Protein AF-A0A1J5RSP3-F1 (afdb_monomer_lite)

Radius of gyration: 17.33 Å; chains: 1; bounding box: 49×21×43 Å

InterPro domains:
  IPR020846 Major facilitator superfamily domain [PS50850] (1-94)
  IPR036259 MFS transporter superfamily [G3DSA:1.20.1250.20] (1-90)
  IPR036259 MFS transporter superfamily [SSF103473] (2-80)

Secondary structure (DSSP, 8-state):
-HHHHHHHHHHHHHHHHHHHHHS-GGGHHHHHHHHHHHHHHHHHHHHHHHHHHHHHHHHHHHHHHHHHHHHHHHHHHHHHHHHHHHHHHHHH--

Structure (mmCIF, N/CA/C/O backbone):
data_AF-A0A1J5RSP3-F1
#
_entry.id   AF-A0A1J5RSP3-F1
#
loop_
_atom_site.group_PDB
_atom_site.id
_atom_site.type_symbol
_atom_site.label_atom_id
_atom_site.label_alt_id
_atom_site.label_comp_id
_atom_site.label_asym_id
_atom_site.label_entity_id
_atom_site.label_seq_id
_atom_site.pdbx_PDB_ins_code
_atom_site.Cartn_x
_atom_site.Cartn_y
_atom_site.Cartn_z
_atom_site.occupancy
_atom_site.B_iso_or_equiv
_atom_site.auth_seq_id
_atom_site.auth_comp_id
_atom_site.auth_asym_id
_atom_site.auth_atom_id
_atom_site.pdbx_PDB_model_num
ATOM 1 N N . MET A 1 1 ? -1.609 11.645 -15.323 1.00 66.50 1 MET A N 1
ATOM 2 C CA . MET A 1 1 ? -1.029 12.106 -14.041 1.00 66.50 1 MET A CA 1
ATOM 3 C C . MET A 1 1 ? -2.085 12.458 -12.996 1.00 66.50 1 MET A C 1
ATOM 5 O O . MET A 1 1 ? -1.903 12.065 -11.855 1.00 66.50 1 MET A O 1
ATOM 9 N N . ILE A 1 2 ? -3.211 13.092 -13.358 1.00 86.31 2 ILE A N 1
ATOM 10 C CA . ILE A 1 2 ? -4.289 13.431 -12.403 1.00 86.31 2 ILE A CA 1
ATOM 11 C C . ILE A 1 2 ? -4.862 12.190 -11.693 1.00 86.31 2 ILE A C 1
ATOM 13 O O . ILE A 1 2 ? -4.837 12.129 -10.473 1.00 86.31 2 ILE A O 1
ATOM 17 N N . LEU A 1 3 ? -5.305 11.170 -12.439 1.00 85.75 3 LEU A N 1
ATOM 18 C CA . LEU A 1 3 ? -5.888 9.942 -11.867 1.00 85.75 3 LEU A CA 1
ATOM 19 C C . LEU A 1 3 ? -4.944 9.210 -10.902 1.00 85.75 3 LEU A C 1
ATOM 21 O O . LEU A 1 3 ? -5.371 8.765 -9.842 1.00 85.75 3 LEU A O 1
ATOM 25 N N . LEU A 1 4 ? -3.659 9.122 -11.253 1.00 84.75 4 LEU A N 1
ATOM 26 C CA . LEU A 1 4 ? -2.642 8.509 -10.399 1.00 84.75 4 LEU A CA 1
ATOM 27 C C . LEU A 1 4 ? -2.450 9.311 -9.104 1.00 84.75 4 LEU A C 1
ATOM 29 O O . LEU A 1 4 ? -2.404 8.726 -8.028 1.00 84.75 4 LEU A O 1
ATOM 33 N N . GLY A 1 5 ? -2.396 10.644 -9.202 1.00 87.56 5 GLY A N 1
ATOM 34 C CA . GLY A 1 5 ? -2.291 11.523 -8.036 1.00 87.56 5 GLY A CA 1
ATOM 35 C C . GLY A 1 5 ? -3.515 11.443 -7.124 1.00 87.56 5 GLY A C 1
ATOM 36 O O . GLY A 1 5 ? -3.373 11.379 -5.905 1.00 87.56 5 GLY A O 1
ATOM 37 N N . VAL A 1 6 ? -4.717 11.379 -7.700 1.00 90.62 6 VAL A N 1
ATOM 38 C CA . VAL A 1 6 ? -5.960 11.176 -6.944 1.00 90.62 6 VAL A CA 1
ATOM 39 C C . VAL A 1 6 ? -5.936 9.817 -6.239 1.00 90.62 6 VAL A C 1
ATOM 41 O O . VAL A 1 6 ? -6.146 9.757 -5.030 1.00 90.62 6 VAL A O 1
ATOM 44 N N . GLY A 1 7 ? -5.603 8.741 -6.958 1.00 87.38 7 GLY A N 1
ATOM 45 C CA . GLY A 1 7 ? -5.500 7.396 -6.389 1.00 87.38 7 GLY A CA 1
ATOM 46 C C . GLY A 1 7 ? -4.487 7.302 -5.245 1.00 87.38 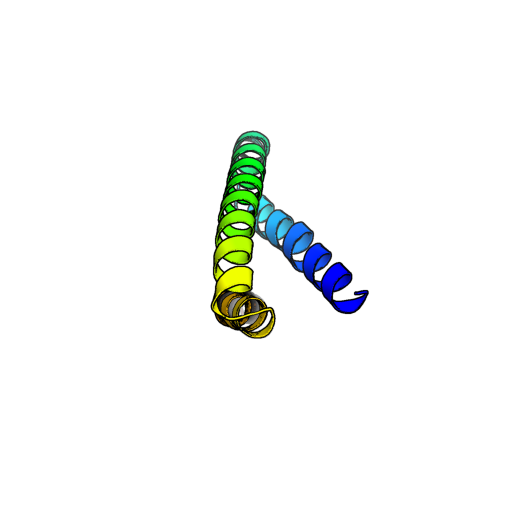7 GLY A C 1
ATOM 47 O O . GLY A 1 7 ? -4.789 6.712 -4.210 1.00 87.38 7 GLY A O 1
ATOM 48 N N . TRP A 1 8 ? -3.324 7.943 -5.390 1.00 88.75 8 TRP A N 1
ATOM 49 C CA . TRP A 1 8 ? -2.306 8.009 -4.339 1.00 88.75 8 TRP A CA 1
ATOM 50 C C . TRP A 1 8 ? -2.827 8.680 -3.062 1.00 88.75 8 TRP A C 1
ATOM 52 O O . TRP A 1 8 ? -2.670 8.130 -1.975 1.00 88.75 8 TRP A O 1
ATOM 62 N N . ASN A 1 9 ? -3.499 9.831 -3.188 1.00 90.62 9 ASN A N 1
ATOM 63 C CA . ASN A 1 9 ? -4.063 10.540 -2.036 1.00 90.62 9 ASN A CA 1
ATOM 64 C C . ASN A 1 9 ? -5.122 9.703 -1.312 1.00 90.62 9 ASN A C 1
ATOM 66 O O . ASN A 1 9 ? -5.093 9.614 -0.087 1.00 90.62 9 ASN A O 1
ATOM 70 N N . PHE A 1 10 ? -6.023 9.051 -2.053 1.00 89.44 10 PHE A N 1
ATOM 71 C CA . PHE A 1 10 ? -7.028 8.171 -1.454 1.00 89.44 10 PHE A CA 1
ATOM 72 C C . PHE A 1 10 ? -6.400 6.985 -0.725 1.00 89.44 10 PHE A C 1
ATOM 74 O O . PHE A 1 10 ? -6.817 6.671 0.389 1.00 89.44 10 PHE A O 1
ATOM 81 N N . LEU A 1 11 ? -5.393 6.343 -1.320 1.00 87.25 11 LEU A N 1
ATOM 82 C CA . LEU A 1 11 ? -4.718 5.211 -0.695 1.00 87.25 11 LEU A CA 1
ATOM 83 C C . LEU A 1 11 ? -3.971 5.635 0.576 1.00 87.25 11 LEU A C 1
ATOM 85 O O . LEU A 1 11 ? -4.063 4.954 1.594 1.00 87.25 11 LEU A O 1
ATOM 89 N N . PHE A 1 12 ? -3.281 6.774 0.533 1.00 87.44 12 PHE A N 1
ATOM 90 C CA . PHE A 1 12 ? -2.505 7.275 1.662 1.00 87.44 12 PHE A CA 1
ATOM 91 C C . PHE A 1 12 ? -3.397 7.790 2.799 1.00 87.44 12 PHE A C 1
ATOM 93 O O . PHE A 1 12 ? -3.332 7.286 3.920 1.00 87.44 12 PHE A O 1
ATOM 100 N N . ILE A 1 13 ? -4.286 8.747 2.518 1.00 88.75 13 ILE A N 1
ATOM 101 C CA . ILE A 1 13 ? -5.155 9.366 3.531 1.00 88.75 13 ILE A CA 1
ATOM 102 C C . ILE A 1 13 ? -6.204 8.362 4.019 1.00 88.75 13 ILE A C 1
ATOM 104 O O . ILE A 1 13 ? -6.432 8.227 5.219 1.00 88.75 13 ILE A O 1
ATOM 108 N N . GLY A 1 14 ? -6.826 7.607 3.109 1.00 86.94 14 GLY A N 1
ATOM 109 C CA . GLY A 1 14 ? -7.800 6.578 3.473 1.00 86.94 14 GLY A CA 1
ATOM 110 C C . GLY A 1 14 ? -7.161 5.430 4.256 1.00 86.94 14 GLY A C 1
ATOM 111 O O . GLY A 1 14 ? -7.710 5.001 5.269 1.00 86.94 14 GLY A O 1
ATOM 112 N N . GLY A 1 15 ? -5.974 4.974 3.842 1.00 85.88 15 GLY A N 1
ATOM 113 C CA . GLY A 1 15 ? -5.229 3.916 4.526 1.00 85.88 15 GLY A CA 1
ATOM 114 C C . GLY A 1 15 ? -4.806 4.308 5.942 1.00 85.88 15 GLY A C 1
ATOM 115 O O . GLY A 1 15 ? -5.047 3.558 6.886 1.00 85.88 15 GLY A O 1
ATOM 116 N N . THR A 1 16 ? -4.238 5.503 6.114 1.00 85.38 16 THR A N 1
ATOM 117 C CA . THR A 1 16 ? -3.870 6.034 7.441 1.00 85.38 16 THR A CA 1
ATOM 118 C C . THR A 1 16 ? -5.089 6.288 8.325 1.00 85.38 16 THR A C 1
ATOM 120 O O . THR A 1 16 ? -5.047 6.010 9.524 1.00 85.38 16 THR A O 1
ATOM 123 N N . THR A 1 17 ? -6.212 6.723 7.752 1.00 86.44 17 THR A N 1
ATOM 124 C CA . THR A 1 17 ? -7.479 6.857 8.490 1.00 86.44 17 THR A CA 1
ATOM 125 C C . THR A 1 17 ? -7.958 5.500 9.015 1.00 86.44 17 THR A C 1
ATOM 127 O O . THR A 1 17 ? -8.190 5.350 10.212 1.00 86.44 17 THR A O 1
ATOM 130 N N . LEU A 1 18 ? -8.019 4.475 8.158 1.00 85.81 18 LEU A N 1
ATOM 131 C CA . LEU A 1 18 ? -8.394 3.116 8.572 1.00 85.81 18 LEU A CA 1
ATOM 132 C C . LEU A 1 18 ? -7.432 2.536 9.618 1.00 85.81 18 LEU A C 1
ATOM 134 O O . LEU A 1 18 ? -7.866 1.842 10.538 1.00 85.81 18 LEU A O 1
ATOM 138 N N . LEU A 1 19 ? -6.136 2.836 9.503 1.00 82.94 19 LEU A N 1
ATOM 139 C CA . LEU A 1 19 ? -5.134 2.423 10.477 1.00 82.94 19 LEU A CA 1
ATOM 140 C C . LEU A 1 19 ? -5.377 3.100 11.833 1.00 82.94 19 LEU A C 1
ATOM 142 O O . LEU A 1 19 ? -5.430 2.429 12.855 1.00 82.94 19 LEU A O 1
ATOM 146 N N . THR A 1 20 ? -5.577 4.416 11.861 1.00 81.06 20 THR A N 1
ATOM 147 C CA . THR A 1 20 ? -5.788 5.178 13.106 1.00 81.06 20 THR A CA 1
ATOM 148 C C . THR A 1 20 ? -7.126 4.889 13.796 1.00 81.06 20 THR A C 1
ATOM 150 O O . THR A 1 20 ? -7.208 5.051 15.015 1.00 81.06 20 THR A O 1
ATOM 153 N N . GLU A 1 21 ? -8.144 4.415 13.065 1.00 82.62 21 GLU A N 1
ATOM 154 C CA . GLU A 1 21 ? -9.391 3.868 13.630 1.00 82.62 21 GLU A CA 1
ATOM 155 C C . GLU A 1 21 ? -9.168 2.562 14.410 1.00 82.62 21 GLU A C 1
ATOM 157 O O . GLU A 1 21 ? -9.899 2.282 15.358 1.00 82.62 21 GLU A O 1
ATOM 162 N N . ALA A 1 22 ? -8.174 1.756 14.023 1.00 82.88 22 ALA A N 1
ATOM 163 C CA . ALA A 1 22 ? -7.912 0.453 14.633 1.00 82.88 22 ALA A CA 1
ATOM 164 C C . ALA A 1 22 ? -7.128 0.532 15.957 1.00 82.88 22 ALA A C 1
ATOM 166 O O . ALA A 1 22 ? -7.117 -0.438 16.714 1.00 82.88 22 ALA A O 1
ATOM 167 N N . TYR A 1 23 ? 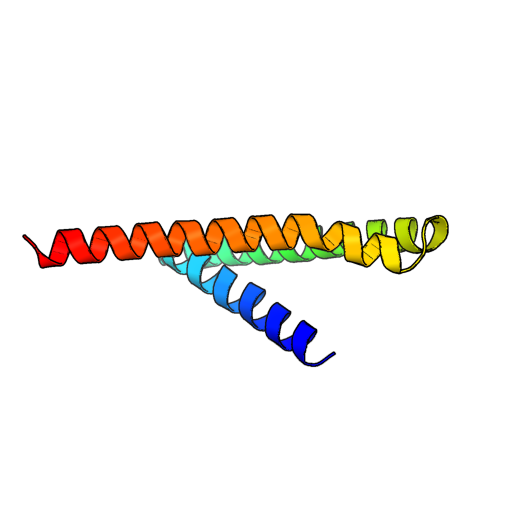-6.484 1.669 16.250 1.00 82.31 23 TYR A N 1
ATOM 168 C CA . TYR A 1 23 ? -5.621 1.849 17.424 1.00 82.31 23 TYR A CA 1
ATOM 169 C C . TYR A 1 23 ? -6.179 2.853 18.434 1.00 82.31 23 TYR A C 1
ATOM 171 O O . TYR A 1 23 ? -6.880 3.812 18.096 1.00 82.31 23 TYR A O 1
ATOM 179 N N . ARG A 1 24 ? -5.815 2.665 19.708 1.00 79.44 24 ARG A N 1
ATOM 180 C CA . ARG A 1 24 ? -6.206 3.578 20.788 1.00 79.44 24 ARG A CA 1
ATOM 181 C C . ARG A 1 24 ? -5.489 4.928 20.647 1.00 79.44 24 ARG A C 1
ATOM 183 O O . ARG A 1 24 ? -4.362 4.970 20.152 1.00 79.44 24 ARG A O 1
ATOM 190 N N . PRO A 1 25 ? -6.072 6.041 21.140 1.00 76.50 25 PRO A N 1
ATOM 191 C CA . PRO A 1 25 ? -5.456 7.369 21.051 1.00 76.50 25 PRO A CA 1
ATOM 192 C C . PRO A 1 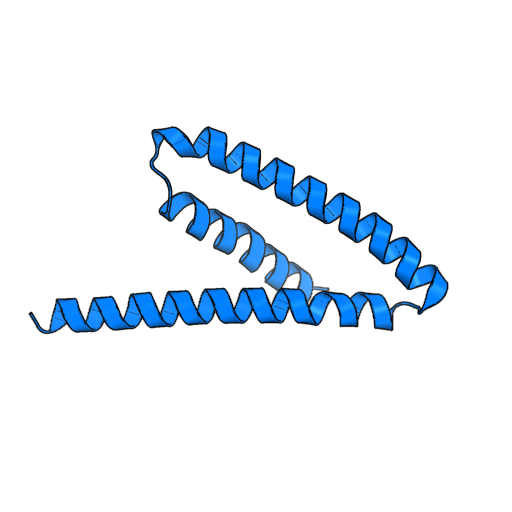25 ? -4.027 7.437 21.606 1.00 76.50 25 PRO A C 1
ATOM 194 O O . PRO A 1 25 ? -3.181 8.111 21.027 1.00 76.50 25 PRO A O 1
ATOM 197 N N . SER A 1 26 ? -3.745 6.686 22.675 1.00 79.25 26 SER A N 1
ATOM 198 C CA . SER A 1 26 ? -2.421 6.589 23.304 1.00 79.25 26 SER A CA 1
ATOM 199 C C . SER A 1 26 ? -1.352 5.933 22.423 1.00 79.25 26 SER A C 1
ATOM 201 O O . SER A 1 26 ? -0.166 6.119 22.666 1.00 79.25 26 SER A O 1
ATOM 203 N N . GLU A 1 27 ? -1.746 5.163 21.407 1.00 82.06 27 GLU A N 1
ATOM 204 C CA . GLU A 1 27 ? -0.837 4.403 20.539 1.00 82.06 27 GLU A CA 1
ATOM 205 C C . GLU A 1 27 ? -0.603 5.094 19.189 1.00 82.06 27 GLU A C 1
ATOM 207 O O . GLU A 1 27 ? 0.354 4.774 18.484 1.00 82.06 27 GLU A O 1
ATOM 212 N N . ARG A 1 28 ? -1.427 6.094 18.846 1.00 77.19 28 ARG A N 1
ATOM 213 C CA . ARG A 1 28 ? -1.426 6.763 17.534 1.00 77.19 28 ARG A CA 1
ATOM 214 C C . ARG A 1 28 ? -0.075 7.343 17.142 1.00 77.19 28 ARG A C 1
ATOM 216 O O . ARG A 1 28 ? 0.324 7.178 15.998 1.00 77.19 28 ARG A O 1
ATOM 223 N N . ALA A 1 29 ? 0.640 7.979 18.071 1.00 81.69 29 ALA A N 1
ATOM 224 C CA . ALA A 1 29 ? 1.952 8.563 17.780 1.00 81.69 29 ALA A CA 1
ATOM 225 C C . ALA A 1 29 ? 2.968 7.494 17.342 1.00 81.69 29 ALA A C 1
ATOM 227 O O . ALA A 1 29 ? 3.702 7.680 16.373 1.00 81.69 29 ALA A O 1
ATOM 228 N N . LYS A 1 30 ? 2.962 6.338 18.016 1.00 83.31 30 LYS A N 1
ATOM 229 C CA . LYS A 1 30 ? 3.838 5.211 17.685 1.00 83.31 30 LYS A CA 1
ATOM 230 C C . LYS A 1 30 ? 3.415 4.544 16.375 1.00 83.31 30 LYS A C 1
ATOM 232 O O . LYS A 1 30 ? 4.270 4.229 15.553 1.00 83.31 30 LYS A O 1
ATOM 237 N N . THR A 1 31 ? 2.111 4.368 16.163 1.00 84.94 31 THR A N 1
ATOM 238 C CA . THR A 1 31 ? 1.559 3.802 14.925 1.00 84.94 31 THR A CA 1
ATOM 239 C C . THR A 1 31 ? 1.839 4.691 13.714 1.00 84.94 31 THR A C 1
ATOM 241 O O . THR A 1 31 ? 2.197 4.170 12.664 1.00 84.94 31 THR A O 1
ATOM 244 N N . GLN A 1 32 ? 1.743 6.016 13.853 1.00 80.81 32 GLN A N 1
ATOM 245 C CA . GLN A 1 32 ? 2.051 6.951 12.771 1.00 80.81 32 GLN A CA 1
ATOM 246 C C . GLN A 1 32 ? 3.537 6.907 12.406 1.00 80.81 32 GLN A C 1
ATOM 248 O O . GLN A 1 32 ? 3.870 6.757 11.237 1.00 80.81 32 GLN A O 1
ATOM 253 N N . ALA A 1 33 ? 4.431 6.925 13.400 1.00 86.62 33 ALA A N 1
ATOM 254 C CA . ALA A 1 33 ? 5.866 6.800 13.151 1.00 86.62 33 ALA A CA 1
ATOM 255 C C . ALA A 1 33 ? 6.222 5.469 12.460 1.00 86.62 33 ALA A C 1
ATOM 257 O O . ALA A 1 33 ? 7.038 5.441 11.540 1.00 86.62 33 ALA A O 1
ATOM 258 N N . ALA A 1 34 ? 5.584 4.366 12.869 1.00 88.19 34 ALA A N 1
ATOM 259 C CA . ALA A 1 34 ? 5.753 3.070 12.218 1.00 88.19 34 ALA A CA 1
ATOM 260 C C . ALA A 1 34 ? 5.214 3.073 10.778 1.00 88.19 34 ALA A C 1
ATOM 262 O O . ALA A 1 34 ? 5.864 2.535 9.883 1.00 88.19 34 ALA A O 1
ATOM 263 N N . HIS A 1 35 ? 4.054 3.692 10.546 1.00 88.62 35 HIS A N 1
ATOM 264 C CA . HIS A 1 35 ? 3.480 3.846 9.214 1.00 88.62 35 HIS A CA 1
ATOM 265 C C . HIS A 1 35 ? 4.418 4.623 8.289 1.00 88.62 35 HIS A C 1
ATOM 267 O O . HIS A 1 35 ? 4.740 4.135 7.207 1.00 88.62 35 HIS A O 1
ATOM 273 N N . ASP A 1 36 ? 4.898 5.784 8.731 1.00 89.69 36 ASP A N 1
ATOM 274 C CA . ASP A 1 36 ? 5.778 6.638 7.939 1.00 89.69 36 ASP A CA 1
ATOM 275 C C . ASP A 1 36 ? 7.092 5.911 7.618 1.00 89.69 36 ASP A C 1
ATOM 277 O O . ASP A 1 36 ? 7.527 5.888 6.466 1.00 89.69 36 ASP A O 1
ATOM 281 N N . PHE A 1 37 ? 7.689 5.230 8.603 1.00 91.88 37 PHE A N 1
ATOM 282 C CA . PHE A 1 37 ? 8.896 4.426 8.398 1.00 91.88 37 PHE A CA 1
ATOM 283 C C . PHE A 1 37 ? 8.689 3.314 7.360 1.00 91.88 37 PHE A C 1
ATOM 285 O O . PHE A 1 37 ? 9.496 3.163 6.441 1.00 91.88 37 PHE A O 1
ATOM 292 N N . LEU A 1 38 ? 7.597 2.551 7.474 1.00 91.00 38 LEU A N 1
ATOM 293 C CA . LEU A 1 38 ? 7.278 1.474 6.536 1.00 91.00 38 LEU A CA 1
ATOM 294 C C . LEU A 1 38 ? 6.970 2.008 5.137 1.00 91.00 38 LEU A C 1
ATOM 296 O O . LEU A 1 38 ? 7.425 1.423 4.157 1.00 91.00 38 LEU A O 1
ATOM 300 N N . MET A 1 39 ? 6.242 3.122 5.034 1.00 89.81 39 MET A N 1
ATOM 301 C CA . MET A 1 39 ? 5.948 3.770 3.759 1.00 89.81 39 MET A CA 1
ATOM 302 C C . MET A 1 39 ? 7.242 4.207 3.072 1.00 89.81 39 MET A C 1
ATOM 304 O O . MET A 1 39 ? 7.473 3.835 1.923 1.00 89.81 39 MET A O 1
ATOM 308 N N . PHE A 1 40 ? 8.101 4.967 3.756 1.00 91.00 40 PHE A N 1
ATOM 309 C CA . PHE A 1 40 ? 9.349 5.443 3.160 1.00 91.00 40 PHE A CA 1
ATOM 310 C C . PHE A 1 40 ? 10.302 4.293 2.828 1.00 91.00 40 PHE A C 1
ATOM 312 O O . PHE A 1 40 ? 10.917 4.300 1.760 1.00 91.00 40 PHE A O 1
ATOM 319 N N . GLY A 1 41 ? 10.374 3.268 3.681 1.00 93.69 41 GLY A N 1
ATOM 320 C CA . GLY A 1 41 ? 11.130 2.048 3.400 1.00 93.69 41 GLY A CA 1
ATOM 321 C C . GLY A 1 41 ? 10.624 1.324 2.149 1.00 93.69 41 GLY A C 1
ATOM 322 O O . GLY A 1 41 ? 11.411 0.993 1.263 1.00 93.69 41 GLY A O 1
ATOM 323 N N . ALA A 1 42 ? 9.308 1.140 2.028 1.00 91.38 42 ALA A N 1
ATOM 324 C CA . ALA A 1 42 ? 8.691 0.504 0.869 1.00 91.38 42 ALA A CA 1
ATOM 325 C C . ALA A 1 42 ? 8.890 1.320 -0.416 1.00 91.38 42 ALA A C 1
ATOM 327 O O . ALA A 1 42 ? 9.228 0.746 -1.448 1.00 91.38 42 ALA A O 1
ATOM 328 N N . VAL A 1 43 ? 8.740 2.649 -0.363 1.00 91.31 43 VAL A N 1
ATOM 329 C CA . VAL A 1 43 ? 8.990 3.541 -1.509 1.00 91.31 43 VAL A CA 1
ATOM 330 C C . VAL A 1 43 ? 10.456 3.483 -1.937 1.00 91.31 43 VAL A C 1
ATOM 332 O O . VAL A 1 43 ? 10.733 3.444 -3.135 1.00 91.31 43 VAL A O 1
ATOM 335 N N . SER A 1 44 ? 11.394 3.425 -0.989 1.00 92.81 44 SER A N 1
ATOM 336 C CA . SER A 1 44 ? 12.825 3.278 -1.277 1.00 92.81 44 SER A CA 1
ATOM 337 C C . SER A 1 44 ? 13.123 1.965 -2.011 1.00 92.81 44 SER A C 1
ATOM 339 O O . SER A 1 44 ? 13.700 1.977 -3.102 1.00 92.81 44 SER A O 1
ATOM 341 N N . LEU A 1 45 ? 12.638 0.837 -1.480 1.00 92.88 45 LEU A N 1
ATOM 342 C CA . LEU A 1 45 ? 12.790 -0.477 -2.113 1.00 92.88 45 LEU A CA 1
ATOM 343 C C . LEU A 1 45 ? 12.122 -0.525 -3.490 1.00 92.88 45 LEU A C 1
ATOM 345 O O . LEU A 1 45 ? 12.740 -0.967 -4.456 1.00 92.88 45 LEU A O 1
ATOM 349 N N . ALA A 1 46 ? 10.894 -0.018 -3.603 1.00 89.94 46 ALA A N 1
ATOM 350 C CA . ALA A 1 46 ? 10.165 0.039 -4.864 1.00 89.94 46 ALA A CA 1
ATOM 351 C C . ALA A 1 46 ? 10.892 0.900 -5.905 1.00 89.94 46 ALA A C 1
ATOM 353 O O . ALA A 1 46 ? 10.945 0.518 -7.070 1.00 89.94 46 ALA A O 1
ATOM 354 N N . SER A 1 47 ? 11.494 2.021 -5.495 1.00 91.00 47 SER A N 1
ATOM 355 C CA . SER A 1 47 ? 12.272 2.894 -6.384 1.00 91.00 47 SER A CA 1
ATOM 356 C C . SER A 1 47 ? 13.526 2.187 -6.902 1.00 91.00 47 SER A C 1
ATOM 358 O O . SER A 1 47 ? 13.814 2.240 -8.098 1.00 91.00 47 SER A O 1
ATOM 360 N N . PHE A 1 48 ? 14.234 1.460 -6.030 1.00 90.81 48 PHE A N 1
ATOM 361 C CA . PHE A 1 48 ? 15.389 0.655 -6.428 1.00 90.81 48 PHE A CA 1
ATOM 362 C C . PHE A 1 48 ? 14.988 -0.485 -7.382 1.00 90.81 48 PHE A C 1
ATOM 364 O O . PHE A 1 48 ? 15.584 -0.650 -8.448 1.00 90.81 48 PHE A O 1
ATOM 371 N N . SER A 1 49 ? 13.927 -1.231 -7.051 1.00 88.81 49 SER A N 1
ATOM 372 C CA . SER A 1 49 ? 13.396 -2.303 -7.903 1.00 88.81 49 SER A CA 1
ATOM 373 C C . SER A 1 49 ? 12.889 -1.787 -9.250 1.00 88.81 49 SER A C 1
ATOM 375 O O . SER A 1 49 ? 13.147 -2.421 -10.271 1.00 88.81 49 SER A O 1
ATOM 377 N N . ALA A 1 50 ? 12.214 -0.634 -9.283 1.00 87.75 50 ALA A N 1
ATOM 378 C CA . ALA A 1 50 ? 11.730 -0.013 -10.511 1.00 87.75 50 ALA A CA 1
ATOM 379 C C . ALA A 1 50 ? 12.884 0.399 -11.432 1.00 87.75 50 ALA A C 1
ATOM 381 O O . ALA A 1 50 ? 12.782 0.189 -12.637 1.00 87.75 50 ALA A O 1
ATOM 382 N N . GLY A 1 51 ? 13.994 0.907 -10.883 1.00 87.00 51 GLY A N 1
ATOM 383 C CA . GLY A 1 51 ? 15.208 1.189 -11.656 1.00 87.00 51 GLY A CA 1
ATOM 384 C C . GLY A 1 51 ? 15.779 -0.067 -12.322 1.00 87.00 51 GLY A C 1
ATOM 385 O O . GLY A 1 51 ? 16.058 -0.064 -13.522 1.00 87.00 51 GLY A O 1
ATOM 386 N N . GLY A 1 52 ? 15.869 -1.170 -11.571 1.00 86.62 52 GLY A N 1
ATOM 387 C CA . GLY A 1 52 ? 16.313 -2.463 -12.100 1.00 86.62 52 GLY A CA 1
ATOM 388 C C . GLY A 1 52 ? 15.385 -3.017 -13.187 1.00 86.62 52 GLY A C 1
ATOM 389 O O . GLY A 1 52 ? 15.853 -3.398 -14.263 1.00 86.62 52 GLY A O 1
ATOM 390 N N . LEU A 1 53 ? 14.070 -3.013 -12.938 1.00 87.69 53 LEU A N 1
ATOM 391 C CA . LEU A 1 53 ? 13.050 -3.481 -13.886 1.00 87.69 53 LEU A CA 1
ATOM 392 C C . LEU A 1 53 ? 12.998 -2.633 -15.155 1.00 87.69 53 LEU A C 1
ATOM 394 O O . LEU A 1 53 ? 12.834 -3.176 -16.246 1.00 87.69 53 LEU A O 1
ATOM 398 N N . LEU A 1 54 ? 13.139 -1.315 -15.019 1.00 89.12 54 LEU A N 1
ATOM 399 C CA . LEU A 1 54 ? 13.127 -0.391 -16.144 1.00 89.12 54 LEU A CA 1
ATOM 400 C C . LEU A 1 54 ? 14.307 -0.653 -17.080 1.00 89.12 54 LEU A C 1
ATOM 402 O O . LEU A 1 54 ? 14.116 -0.719 -18.292 1.00 89.12 54 LEU A O 1
ATOM 406 N N . ASN A 1 55 ? 15.503 -0.849 -16.521 1.00 87.25 55 ASN A N 1
ATOM 407 C CA . ASN A 1 55 ? 16.713 -1.097 -17.300 1.00 87.25 55 ASN A CA 1
ATOM 408 C C . ASN A 1 55 ? 16.665 -2.421 -18.084 1.00 87.25 55 ASN A C 1
ATOM 410 O O . ASN A 1 55 ? 17.287 -2.544 -19.132 1.00 87.25 55 ASN A O 1
ATOM 414 N N . THR A 1 56 ? 15.933 -3.417 -17.580 1.00 85.62 56 THR A N 1
ATOM 415 C CA . THR A 1 56 ? 15.941 -4.780 -18.135 1.00 85.62 56 THR A CA 1
ATOM 416 C C . THR A 1 56 ? 14.695 -5.122 -18.960 1.00 85.62 56 THR A C 1
ATOM 418 O O . THR A 1 56 ? 14.816 -5.768 -19.995 1.00 85.62 56 THR A O 1
ATOM 421 N N . TRP A 1 57 ? 13.504 -4.673 -18.550 1.00 85.06 57 TRP A N 1
ATOM 422 C CA . TRP A 1 57 ? 12.212 -5.037 -19.164 1.00 85.06 57 TRP A CA 1
ATOM 423 C C . TRP A 1 57 ? 11.376 -3.814 -19.584 1.00 85.06 57 TRP A C 1
ATOM 425 O O . TRP A 1 57 ? 10.237 -3.959 -20.039 1.00 85.06 57 TRP A O 1
ATOM 435 N N . GLY A 1 58 ? 11.919 -2.603 -19.433 1.00 89.12 58 GLY A N 1
ATOM 436 C CA . GLY A 1 58 ? 11.273 -1.356 -19.833 1.00 89.12 58 GLY A CA 1
ATOM 437 C C . GLY A 1 58 ? 10.105 -0.930 -18.936 1.00 89.12 58 GLY A C 1
ATOM 438 O O . GLY A 1 58 ? 9.763 -1.555 -17.938 1.00 89.12 58 GLY A O 1
ATOM 439 N N . TRP A 1 59 ? 9.440 0.163 -19.308 1.00 86.69 59 TRP A N 1
ATOM 440 C CA . TRP A 1 59 ? 8.383 0.786 -18.497 1.00 86.69 59 TRP A CA 1
ATOM 441 C C . TRP A 1 59 ? 7.136 -0.081 -18.279 1.00 86.69 59 TRP A C 1
ATOM 443 O O . TRP A 1 59 ? 6.415 0.096 -17.292 1.00 86.69 59 TRP A O 1
ATOM 453 N N . ARG A 1 60 ? 6.845 -1.012 -19.196 1.00 88.56 60 ARG A N 1
ATOM 454 C CA . ARG A 1 60 ? 5.650 -1.863 -19.104 1.00 88.56 60 ARG A CA 1
ATOM 455 C C . ARG A 1 60 ? 5.730 -2.816 -17.914 1.00 88.56 60 ARG A C 1
ATOM 457 O O . ARG A 1 60 ? 4.717 -3.014 -17.248 1.00 88.56 60 ARG A O 1
ATOM 464 N N . SER A 1 61 ? 6.909 -3.373 -17.638 1.00 86.50 61 SER A N 1
ATOM 465 C CA . SER A 1 61 ? 7.106 -4.297 -16.518 1.00 86.50 61 SER A CA 1
ATOM 466 C C . SER A 1 61 ? 6.815 -3.605 -15.190 1.00 86.50 61 SER A C 1
ATOM 468 O O . SER A 1 61 ? 6.004 -4.116 -14.430 1.00 86.50 61 SER A O 1
ATOM 470 N N . VAL A 1 62 ? 7.354 -2.395 -14.985 1.00 87.44 62 VAL A N 1
ATOM 471 C CA . VAL A 1 62 ? 7.167 -1.576 -13.776 1.00 87.44 62 VAL A CA 1
ATOM 472 C C . VAL A 1 62 ? 5.680 -1.395 -13.454 1.00 87.44 62 VAL A C 1
ATOM 474 O O . VAL A 1 62 ? 5.255 -1.625 -12.321 1.00 87.44 62 VAL A O 1
ATOM 477 N N . ASN A 1 63 ? 4.871 -1.058 -14.464 1.00 89.19 63 ASN A N 1
ATOM 478 C CA . ASN A 1 63 ? 3.426 -0.885 -14.302 1.00 89.19 63 ASN A CA 1
ATOM 479 C C . ASN A 1 63 ? 2.712 -2.209 -13.998 1.00 89.19 63 ASN A C 1
ATOM 481 O O . ASN A 1 63 ? 1.859 -2.258 -13.115 1.00 89.19 63 ASN A O 1
ATOM 485 N N . LEU A 1 64 ? 3.070 -3.289 -14.699 1.00 90.75 64 LEU A N 1
ATOM 486 C CA . LEU A 1 64 ? 2.475 -4.607 -14.474 1.00 90.75 64 LEU A CA 1
ATOM 487 C C . LEU A 1 64 ? 2.785 -5.143 -13.075 1.00 90.75 64 LEU A C 1
ATOM 489 O O . LEU A 1 64 ? 1.897 -5.712 -12.450 1.00 90.75 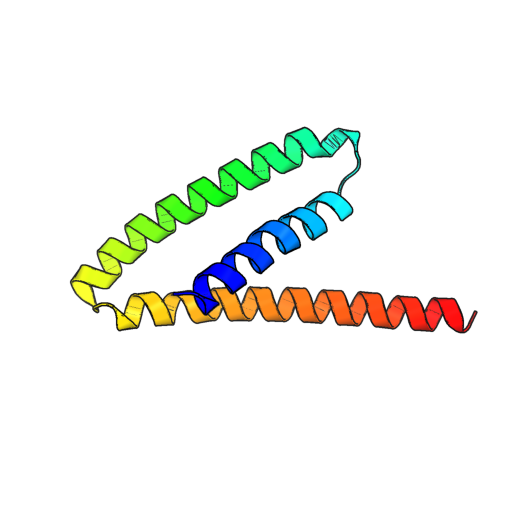64 LEU A O 1
ATOM 493 N N . THR A 1 65 ? 3.991 -4.915 -12.548 1.00 88.81 65 THR A N 1
ATOM 494 C CA . THR A 1 65 ? 4.337 -5.301 -11.173 1.00 88.81 65 THR A CA 1
ATOM 495 C C . THR A 1 65 ? 3.535 -4.555 -10.119 1.00 88.81 65 THR A C 1
ATOM 497 O O . THR A 1 65 ? 3.312 -5.116 -9.055 1.00 88.81 65 THR A O 1
ATOM 500 N N . ALA A 1 66 ? 3.065 -3.333 -10.385 1.00 87.75 66 ALA A N 1
ATOM 501 C CA . ALA A 1 66 ? 2.231 -2.598 -9.435 1.00 87.75 66 ALA A CA 1
ATOM 502 C C . ALA A 1 66 ? 0.804 -3.176 -9.333 1.00 87.75 66 ALA A C 1
ATOM 504 O O . ALA A 1 66 ? 0.197 -3.129 -8.262 1.00 87.75 66 ALA A O 1
ATOM 505 N N . LEU A 1 67 ? 0.270 -3.752 -10.420 1.00 91.00 67 LEU A N 1
ATOM 506 C CA . LEU A 1 67 ? -1.124 -4.212 -10.487 1.00 91.00 67 LEU A CA 1
ATOM 507 C C . LEU A 1 67 ? -1.493 -5.271 -9.429 1.00 91.00 67 LEU A C 1
ATOM 509 O O . LEU A 1 67 ? -2.534 -5.091 -8.795 1.00 91.00 67 LEU A O 1
ATOM 513 N N . PRO A 1 68 ? -0.692 -6.327 -9.168 1.00 91.81 68 PRO A N 1
ATOM 514 C CA . PRO A 1 68 ? -0.991 -7.292 -8.109 1.00 91.81 68 PRO A CA 1
ATOM 515 C C . PRO A 1 68 ? -1.135 -6.652 -6.725 1.00 91.81 68 PRO A C 1
ATOM 517 O O . PRO A 1 68 ? -2.068 -6.982 -5.996 1.00 91.81 68 PRO A O 1
ATOM 520 N N . PHE A 1 69 ? -0.264 -5.702 -6.370 1.00 90.19 69 PHE A N 1
ATOM 521 C CA . PHE A 1 69 ? -0.333 -5.020 -5.074 1.00 90.19 69 PHE A CA 1
ATOM 522 C C . PHE A 1 69 ? -1.595 -4.160 -4.956 1.00 90.19 69 PHE A C 1
ATOM 524 O O . PHE A 1 69 ? -2.272 -4.199 -3.928 1.00 90.19 69 PHE A O 1
ATOM 531 N N . LEU A 1 70 ? -1.961 -3.441 -6.025 1.00 90.94 70 LEU A N 1
ATOM 532 C CA . LEU A 1 70 ? -3.223 -2.699 -6.076 1.00 90.94 70 LEU A CA 1
ATOM 533 C C . LEU A 1 70 ? -4.442 -3.625 -5.978 1.00 90.94 70 LEU A C 1
ATOM 535 O O . LEU A 1 70 ? -5.396 -3.294 -5.277 1.00 90.94 70 LEU A O 1
ATOM 539 N N . ALA A 1 71 ? -4.415 -4.783 -6.641 1.00 93.38 71 ALA A N 1
ATOM 540 C CA . ALA A 1 71 ? -5.506 -5.751 -6.583 1.00 93.38 71 ALA A CA 1
ATOM 541 C C . ALA A 1 71 ? -5.703 -6.292 -5.159 1.00 93.38 71 ALA A C 1
ATOM 543 O O . ALA A 1 71 ? -6.830 -6.338 -4.671 1.00 93.38 71 ALA A O 1
ATOM 544 N N . VAL A 1 72 ? -4.614 -6.640 -4.463 1.00 94.62 72 VAL A N 1
ATOM 545 C CA . VAL A 1 72 ? -4.663 -7.077 -3.057 1.00 94.62 72 VAL A CA 1
ATOM 546 C C . VAL A 1 72 ? -5.225 -5.978 -2.156 1.00 94.62 72 VAL A C 1
ATOM 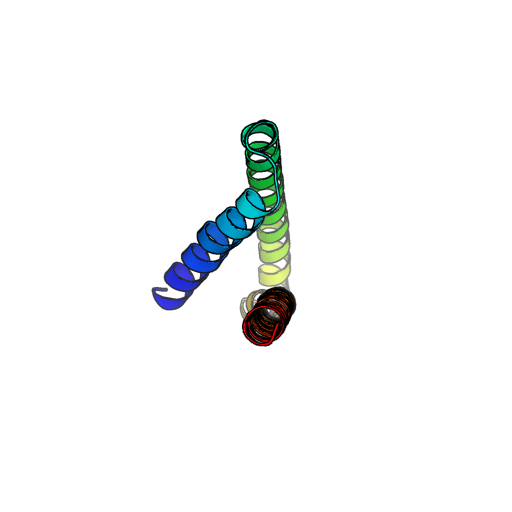548 O O . VAL A 1 72 ? -6.124 -6.248 -1.359 1.00 94.62 72 VAL A O 1
ATOM 551 N N . ALA A 1 73 ? -4.757 -4.736 -2.312 1.00 91.00 73 ALA A N 1
ATOM 552 C CA . ALA A 1 73 ? -5.268 -3.603 -1.542 1.00 91.00 73 ALA A CA 1
ATOM 553 C C . ALA A 1 73 ? -6.774 -3.387 -1.775 1.00 91.00 73 ALA A C 1
ATOM 555 O O . ALA A 1 73 ? -7.533 -3.224 -0.819 1.00 91.00 73 ALA A O 1
ATOM 556 N N . LEU A 1 74 ? -7.225 -3.455 -3.032 1.00 92.81 74 LEU A N 1
ATOM 557 C CA . LEU A 1 74 ? -8.637 -3.322 -3.384 1.00 92.81 74 LEU A CA 1
ATOM 558 C C . LEU A 1 74 ? -9.484 -4.435 -2.756 1.00 92.81 74 LEU A C 1
ATOM 560 O O . LEU A 1 74 ? -10.511 -4.148 -2.144 1.00 92.81 74 LEU A O 1
ATOM 564 N N . MET A 1 75 ? -9.045 -5.693 -2.861 1.00 95.62 75 MET A N 1
ATOM 565 C CA . MET A 1 75 ? -9.743 -6.834 -2.258 1.00 95.62 75 MET A CA 1
ATOM 566 C C . MET A 1 75 ? -9.854 -6.695 -0.736 1.00 95.62 75 MET A C 1
ATOM 568 O O . MET A 1 75 ? -10.921 -6.955 -0.179 1.00 95.62 75 MET A O 1
ATOM 572 N N . ALA A 1 76 ? -8.795 -6.236 -0.065 1.00 92.81 76 ALA A N 1
ATOM 573 C CA . ALA A 1 76 ? -8.805 -6.015 1.379 1.00 92.81 76 ALA A CA 1
ATOM 574 C C . ALA A 1 76 ? -9.816 -4.932 1.791 1.00 92.81 76 ALA A C 1
ATOM 576 O O . ALA A 1 76 ? -10.600 -5.136 2.719 1.00 92.81 76 ALA A O 1
ATOM 577 N N . VAL A 1 77 ? -9.847 -3.803 1.073 1.00 91.31 77 VAL A N 1
ATOM 578 C CA . VAL A 1 77 ? -10.784 -2.702 1.348 1.00 91.31 77 VAL A CA 1
ATOM 579 C C . VAL A 1 77 ? -12.231 -3.125 1.089 1.00 91.31 77 VAL A C 1
ATOM 581 O O . VAL A 1 77 ? -13.097 -2.881 1.932 1.00 91.31 77 VAL A O 1
ATOM 584 N N . LEU A 1 78 ? -12.506 -3.802 -0.031 1.00 94.06 78 LEU A N 1
ATOM 585 C CA . LEU A 1 78 ? -13.845 -4.309 -0.347 1.00 94.06 78 LEU A CA 1
ATOM 586 C C . LEU A 1 78 ? -14.309 -5.356 0.672 1.00 94.06 78 LEU A C 1
ATOM 588 O O . LEU A 1 78 ? -15.451 -5.305 1.126 1.00 94.06 78 LEU A O 1
ATOM 592 N N . GLY A 1 79 ? -13.417 -6.261 1.085 1.00 93.88 79 GLY A N 1
ATOM 593 C CA . GLY A 1 79 ? -13.691 -7.246 2.129 1.00 93.88 79 GLY A CA 1
ATOM 594 C C . GLY A 1 79 ? -14.035 -6.589 3.467 1.00 93.88 79 GLY A C 1
ATOM 595 O O . GLY A 1 79 ? -15.049 -6.926 4.079 1.00 93.88 79 GLY A O 1
ATOM 596 N N . LEU A 1 80 ? -13.251 -5.594 3.894 1.00 91.94 80 LEU A N 1
ATOM 597 C CA . LEU A 1 80 ? -13.528 -4.831 5.113 1.00 91.94 80 LEU A CA 1
ATOM 598 C C . LEU A 1 80 ? -14.868 -4.084 5.027 1.00 91.94 80 LEU A C 1
ATOM 600 O O . LEU A 1 80 ? -15.641 -4.090 5.986 1.00 91.94 80 LEU A O 1
ATOM 604 N N . GLY A 1 81 ? -15.164 -3.470 3.879 1.00 91.62 81 GLY A N 1
ATOM 605 C CA . GLY A 1 81 ? -16.433 -2.791 3.619 1.00 91.62 81 GLY A CA 1
ATOM 606 C C . GLY A 1 81 ? -17.632 -3.738 3.705 1.00 91.62 81 GLY A C 1
ATOM 607 O O . GLY A 1 81 ? -18.606 -3.433 4.394 1.00 91.62 81 GLY A O 1
ATOM 608 N N . ALA A 1 82 ? -17.534 -4.918 3.091 1.00 92.31 82 ALA A N 1
ATOM 609 C CA . ALA A 1 82 ? -18.570 -5.946 3.146 1.00 92.31 82 ALA A CA 1
ATOM 610 C C . ALA A 1 82 ? -18.808 -6.456 4.579 1.00 92.31 82 ALA A C 1
ATOM 612 O O . ALA A 1 82 ? -19.956 -6.601 5.005 1.00 92.31 82 ALA A O 1
ATOM 613 N N . LEU A 1 83 ? -17.739 -6.667 5.356 1.00 92.19 83 LEU A N 1
ATOM 614 C CA . LEU A 1 83 ? -17.831 -7.058 6.767 1.00 92.19 83 LEU A CA 1
ATOM 615 C C . LEU A 1 83 ? -18.511 -5.973 7.614 1.00 92.19 83 LEU A C 1
ATOM 617 O O . LEU A 1 83 ? -19.430 -6.271 8.379 1.00 92.19 83 LEU A O 1
ATOM 621 N N . ARG A 1 84 ? -18.108 -4.705 7.446 1.00 90.62 84 ARG A N 1
ATOM 622 C CA . ARG A 1 84 ? -18.714 -3.558 8.145 1.00 90.62 84 ARG A CA 1
ATOM 623 C C . ARG A 1 84 ? -20.195 -3.394 7.781 1.00 90.62 84 ARG A C 1
ATOM 625 O O . ARG A 1 84 ? -21.003 -3.132 8.669 1.00 90.62 84 ARG A O 1
ATOM 632 N N . TRP A 1 85 ? -20.561 -3.578 6.511 1.00 88.94 85 TRP A N 1
ATOM 633 C CA . TRP A 1 85 ? -21.952 -3.523 6.048 1.00 88.94 85 TRP A CA 1
ATOM 634 C C . TRP A 1 85 ? -22.807 -4.606 6.708 1.00 88.94 85 TRP A C 1
ATOM 636 O O . TRP A 1 85 ? -23.870 -4.319 7.256 1.00 88.94 85 TRP A O 1
ATOM 646 N N . ARG A 1 86 ? -22.320 -5.851 6.704 1.00 91.38 86 ARG A N 1
ATOM 647 C CA . ARG A 1 86 ? -23.035 -6.991 7.285 1.00 91.38 86 ARG A CA 1
ATOM 648 C C . ARG A 1 86 ? -23.295 -6.803 8.781 1.00 91.38 86 ARG A C 1
ATOM 650 O O . ARG A 1 86 ? -24.402 -7.067 9.239 1.00 91.38 86 ARG A O 1
ATOM 657 N N . ASN A 1 87 ? -22.317 -6.274 9.517 1.00 90.06 87 ASN A N 1
ATOM 658 C CA . ASN A 1 87 ? -22.471 -5.984 10.944 1.00 90.06 87 ASN A CA 1
ATOM 65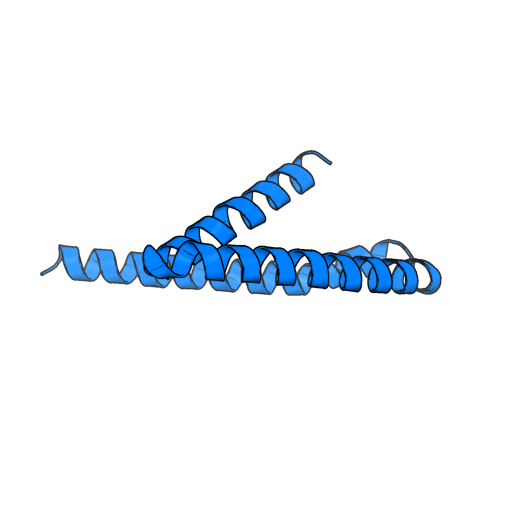9 C C . ASN A 1 87 ? -23.534 -4.905 11.210 1.00 90.06 87 ASN A C 1
ATOM 661 O O . ASN A 1 87 ? -24.315 -5.053 12.141 1.00 90.06 87 ASN A O 1
ATOM 665 N N . ARG A 1 88 ? -23.620 -3.859 10.373 1.00 87.31 88 ARG A N 1
ATOM 666 C CA . ARG A 1 88 ? -24.645 -2.806 10.516 1.00 87.31 88 ARG A CA 1
ATOM 667 C C . ARG A 1 88 ? -26.065 -3.338 10.326 1.00 87.31 88 ARG A C 1
ATOM 669 O O . ARG A 1 88 ? -26.956 -2.941 11.067 1.00 87.31 88 ARG A O 1
ATOM 676 N N . LEU A 1 89 ? -26.273 -4.236 9.361 1.00 87.38 89 LEU A N 1
ATOM 677 C CA . LEU A 1 89 ? -27.582 -4.861 9.135 1.00 87.38 89 LEU A CA 1
ATOM 678 C C . LEU A 1 89 ? -28.004 -5.759 10.307 1.00 87.38 89 LEU A C 1
ATOM 680 O O . LEU A 1 89 ? -29.166 -5.744 10.707 1.00 87.38 89 LEU A O 1
ATOM 684 N N . ALA A 1 90 ? -27.058 -6.502 10.888 1.00 83.69 90 ALA A N 1
ATOM 685 C CA . ALA A 1 90 ? -27.315 -7.322 12.069 1.00 83.69 90 ALA A CA 1
ATOM 686 C C . ALA A 1 90 ? -27.692 -6.469 13.295 1.00 83.69 90 ALA A C 1
ATOM 688 O O . ALA A 1 90 ? -28.601 -6.826 14.030 1.00 83.69 90 ALA A O 1
ATOM 689 N N . SER A 1 91 ? -27.049 -5.313 13.485 1.00 80.25 91 SER A N 1
ATOM 690 C CA . SER A 1 91 ? -27.393 -4.370 14.561 1.00 80.25 91 SER A CA 1
ATOM 691 C C . SER A 1 91 ? -28.730 -3.647 14.365 1.00 80.25 91 SER A C 1
ATOM 693 O O . SER A 1 91 ? -29.296 -3.181 15.340 1.00 80.25 91 SER A O 1
ATOM 695 N N . ALA A 1 92 ? -29.214 -3.505 13.128 1.00 76.06 92 ALA A N 1
ATOM 696 C CA . ALA A 1 92 ? -30.475 -2.820 12.821 1.00 76.06 92 ALA A CA 1
ATOM 697 C C . ALA A 1 92 ? -31.710 -3.740 12.886 1.00 76.06 92 ALA A C 1
ATOM 699 O O . ALA A 1 92 ? -32.834 -3.260 12.773 1.00 76.06 92 ALA A O 1
ATOM 700 N N . SER A 1 93 ? -31.498 -5.054 13.007 1.00 70.81 93 SER A N 1
ATOM 701 C CA . SER A 1 93 ? -32.548 -6.083 13.082 1.00 70.81 93 SER A CA 1
ATOM 702 C C . SER A 1 93 ? -32.716 -6.690 14.481 1.00 70.81 93 SER A C 1
ATOM 704 O O . SER A 1 93 ? -33.581 -7.547 14.658 1.00 70.81 93 SER A O 1
ATOM 706 N N . ALA A 1 94 ? -31.909 -6.244 15.449 1.00 60.25 94 ALA A N 1
ATOM 707 C CA . ALA A 1 94 ? -31.984 -6.582 16.871 1.00 60.25 94 ALA A CA 1
ATOM 708 C C . ALA A 1 94 ? -32.598 -5.416 17.656 1.00 60.25 94 ALA A C 1
ATOM 710 O O . ALA A 1 94 ? -33.337 -5.698 18.623 1.00 60.25 94 ALA A O 1
#

Organism: NCBI:txid410659

pLDDT: mean 87.2, std 5.7, range [60.25, 95.62]

Sequence (94 aa):
MILLGVGWNFLFIGGTTLLTEAYRPSERAKTQAAHDFLMFGAVSLASFSAGGLLNTWGWRSVNLTALPFLAVALMAVLGLGALRWRNRLASASA

Foldseek 3Di:
DVVVVVVVCCCVVVVLVVQCVVDDPVCNVVSVVVVVVVVVVVVVVLVVVLVVCCVPPNDVVSVVVVVVVVVVVVVVVVVVVVVVVVVVVVVVVD